Protein AF-A0AAD4L7W3-F1 (afdb_monomer)

Sequence (129 aa):
MTVNFDVRTMPSDLDQPSPARFTIAAHDGAACALDEHEDGTKRQVSLVAGRDLGLGEVFSAVWSPDDPLTLAAAGSKAKLQIWDVGANFGARKVFGPRLAEAGRKLRERITGDVIGVAEDEEDSDDDEE

Mean predicted aligned error: 11.09 Å

pLDDT: mean 71.52, std 12.21, range [42.34, 87.25]

Solvent-accessible surface area (backbone atoms only — not comparable to full-atom values): 8044 Å² total; per-residue (Å²): 124,90,28,79,36,76,40,60,64,84,56,76,52,76,93,47,86,60,65,68,76,50,70,48,75,57,77,70,48,61,52,72,44,72,44,79,48,73,61,90,92,43,80,45,76,45,84,50,47,75,44,76,75,81,20,45,48,60,70,47,66,48,69,41,87,88,40,93,46,31,35,40,37,31,19,75,66,80,39,64,42,33,34,36,50,58,50,38,68,60,33,37,66,69,47,44,63,58,37,45,75,47,72,41,78,83,75,90,59,86,72,66,50,56,56,70,62,83,77,78,82,76,77,76,82,84,85,76,135

Foldseek 3Di:
DWAWDFDFDDDLDLVDDTDGPGIDTDDWFKDWDKDWDDDPPDIDIDTQDMDGPVQTGWRDKDADSVDRQWMWIHHDVRAIKIFRNLQDPSCCVPCVVVCVSSVDHRDHDPPDGIPGDDDPPPPPPPDDD

Organism: NCBI:txid416441

Radius of gyration: 17.13 Å; Cα contacts (8 Å, |Δi|>4): 212; chains: 1; bounding box: 55×31×48 Å

Secondary structure (DSSP, 8-state):
--EEEEEEPPPSSSSSPPPEEEEEEE-SSEEEEEEEEEETTEEEEEEEEEEE-S-SSEEEEEE-SS-TTEEEEEETTS-EEEEEGGGSHHHHHHHHHHHHHTTPPPP---S-SEEEPPP----------

Structure (mmCIF, N/CA/C/O backbone):
data_AF-A0AAD4L7W3-F1
#
_entry.id   AF-A0AAD4L7W3-F1
#
loop_
_atom_site.group_PDB
_atom_site.id
_atom_site.type_symbol
_atom_site.label_atom_id
_atom_site.label_alt_id
_atom_site.label_comp_id
_atom_site.label_asym_id
_atom_site.label_entity_id
_atom_site.label_seq_id
_atom_site.pdbx_PDB_ins_code
_atom_site.Cartn_x
_atom_site.Cartn_y
_atom_site.Cartn_z
_atom_site.occupancy
_atom_site.B_iso_or_equiv
_atom_site.auth_seq_id
_atom_site.auth_comp_id
_atom_site.auth_asym_id
_atom_site.auth_atom_id
_atom_site.pdbx_PDB_model_num
ATOM 1 N N . MET A 1 1 ? 6.0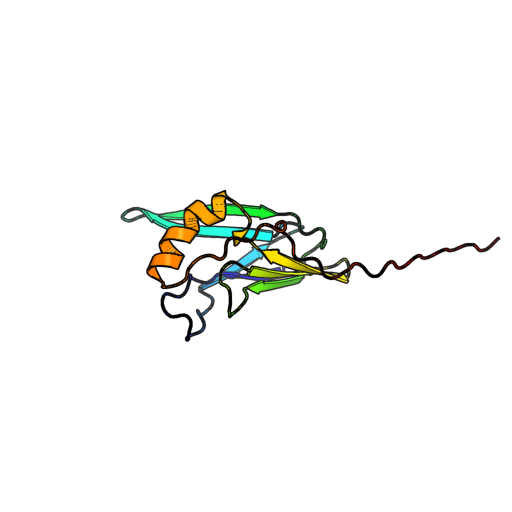21 12.491 -14.511 1.00 53.25 1 MET A N 1
ATOM 2 C CA . MET A 1 1 ? 4.663 12.328 -15.109 1.00 53.25 1 MET A CA 1
ATOM 3 C C . MET A 1 1 ? 3.660 12.172 -13.968 1.00 53.25 1 MET A C 1
ATOM 5 O O . MET A 1 1 ? 3.991 11.487 -13.015 1.00 53.25 1 MET A O 1
ATOM 9 N N . THR A 1 2 ? 2.491 12.829 -13.978 1.00 50.06 2 THR A N 1
ATOM 10 C CA . THR A 1 2 ? 1.536 12.724 -12.850 1.00 50.06 2 THR A CA 1
ATOM 11 C C . THR A 1 2 ? 0.740 11.427 -12.936 1.00 50.06 2 THR A C 1
ATOM 13 O O . THR A 1 2 ? 0.061 11.187 -13.933 1.00 50.06 2 THR A O 1
ATOM 16 N N . VAL A 1 3 ? 0.817 10.612 -11.887 1.00 56.78 3 VAL A N 1
ATOM 17 C CA . VAL A 1 3 ? 0.099 9.338 -11.758 1.00 56.78 3 VAL A CA 1
ATOM 18 C C . VAL A 1 3 ? -0.946 9.444 -10.659 1.00 56.78 3 VAL A C 1
ATOM 20 O O . VAL A 1 3 ? -0.694 10.009 -9.598 1.00 56.78 3 VAL A O 1
ATOM 23 N N . ASN A 1 4 ? -2.136 8.938 -10.958 1.00 55.09 4 ASN A N 1
ATOM 24 C CA . ASN A 1 4 ? -3.331 9.067 -10.141 1.00 55.09 4 ASN A CA 1
ATOM 25 C C . ASN A 1 4 ? -3.585 7.742 -9.417 1.00 55.09 4 ASN A C 1
ATOM 27 O O . ASN A 1 4 ? -3.820 6.732 -10.077 1.00 55.09 4 ASN A O 1
ATOM 31 N N . PHE A 1 5 ? -3.563 7.746 -8.084 1.00 64.81 5 PHE A N 1
ATOM 32 C CA . PHE A 1 5 ? -3.863 6.559 -7.277 1.00 64.81 5 PHE A CA 1
ATOM 33 C C . PHE A 1 5 ? -5.175 6.716 -6.513 1.00 64.81 5 PHE A C 1
ATOM 35 O O . PHE A 1 5 ? -5.412 7.746 -5.878 1.00 64.81 5 PHE A O 1
ATOM 42 N N . ASP A 1 6 ? -6.001 5.670 -6.543 1.00 64.50 6 ASP A N 1
ATOM 43 C CA . ASP A 1 6 ? -7.262 5.598 -5.806 1.00 64.50 6 ASP A CA 1
ATOM 44 C C . ASP A 1 6 ? -7.016 5.467 -4.299 1.00 64.50 6 ASP A C 1
ATOM 46 O O . ASP A 1 6 ? -6.397 4.504 -3.840 1.00 64.50 6 ASP A O 1
ATOM 50 N N . VAL A 1 7 ? -7.601 6.369 -3.510 1.00 66.50 7 VAL A N 1
ATOM 51 C CA . VAL A 1 7 ? -7.726 6.202 -2.058 1.00 66.50 7 VAL A CA 1
ATOM 52 C C . VAL A 1 7 ? -9.113 5.676 -1.724 1.00 66.50 7 VAL A C 1
ATOM 54 O O . VAL A 1 7 ? -10.126 6.232 -2.156 1.00 66.50 7 VAL A O 1
ATOM 57 N N . ARG A 1 8 ? -9.171 4.594 -0.947 1.00 71.25 8 ARG A N 1
ATOM 58 C CA . ARG A 1 8 ? -10.408 3.892 -0.583 1.00 71.25 8 ARG A CA 1
ATOM 59 C C . ARG A 1 8 ? -10.516 3.778 0.929 1.00 71.25 8 ARG A C 1
ATOM 61 O O . ARG A 1 8 ? -9.512 3.661 1.625 1.00 71.25 8 ARG A O 1
ATOM 68 N N . THR A 1 9 ? -11.742 3.802 1.436 1.00 66.56 9 THR A N 1
ATOM 69 C CA . THR A 1 9 ? -11.993 3.402 2.822 1.0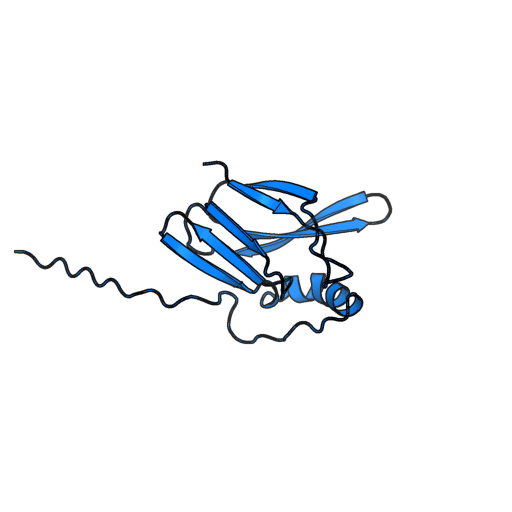0 66.56 9 THR A CA 1
ATOM 70 C C . THR A 1 9 ? -11.925 1.890 2.894 1.00 66.56 9 THR A C 1
ATOM 72 O O . THR A 1 9 ? -12.388 1.205 1.984 1.00 66.56 9 THR A O 1
ATOM 75 N N . MET A 1 10 ? -11.352 1.362 3.970 1.00 64.19 10 MET A N 1
ATOM 76 C CA . MET A 1 10 ? -11.389 -0.074 4.193 1.00 64.19 10 MET A CA 1
ATOM 77 C C . MET A 1 10 ? -12.862 -0.533 4.260 1.00 64.19 10 MET A C 1
ATOM 79 O O . MET A 1 10 ? -13.615 0.029 5.063 1.00 64.19 10 MET A O 1
ATOM 83 N N . PRO A 1 11 ? -13.302 -1.488 3.419 1.00 63.88 11 PRO A N 1
ATOM 84 C CA . PRO A 1 11 ? -14.689 -1.935 3.414 1.00 63.88 11 PRO A CA 1
ATOM 85 C C . PRO A 1 11 ? -15.034 -2.639 4.730 1.00 63.88 11 PRO A C 1
ATOM 87 O O . PRO A 1 11 ? -14.265 -3.471 5.209 1.00 63.88 11 PRO A O 1
ATOM 90 N N . SER A 1 12 ? -16.207 -2.342 5.290 1.00 60.84 12 SER A N 1
ATOM 91 C CA . SER A 1 12 ? -16.811 -3.140 6.368 1.00 60.84 12 SER A CA 1
ATOM 92 C C . SER A 1 12 ? -17.509 -4.400 5.838 1.00 60.84 12 SER A C 1
ATOM 94 O O . SER A 1 12 ? -17.703 -5.351 6.586 1.00 60.84 12 SER A O 1
ATOM 96 N N . ASP A 1 13 ? -17.882 -4.389 4.555 1.00 64.25 13 ASP A N 1
ATOM 97 C CA . ASP A 1 13 ? -18.417 -5.512 3.785 1.00 64.25 13 ASP A CA 1
ATOM 98 C C . ASP A 1 13 ? -17.505 -5.718 2.572 1.00 64.25 13 ASP A C 1
ATOM 100 O O . ASP A 1 13 ? -17.290 -4.797 1.786 1.00 64.25 13 ASP A O 1
ATOM 104 N N . LEU A 1 14 ? -16.920 -6.906 2.473 1.00 62.44 14 LEU A N 1
ATOM 105 C CA . LEU A 1 14 ? -15.884 -7.237 1.496 1.00 62.44 14 LEU A CA 1
ATOM 106 C C . LEU A 1 14 ? -16.452 -7.893 0.233 1.00 62.44 14 LEU A C 1
ATOM 108 O O . LEU A 1 14 ? -15.705 -8.073 -0.725 1.00 62.44 14 LEU A O 1
ATOM 112 N N . ASP A 1 15 ? -17.751 -8.202 0.216 1.00 67.88 15 ASP A N 1
ATOM 113 C CA . ASP A 1 15 ? -18.465 -8.677 -0.974 1.00 67.88 15 ASP A CA 1
ATOM 114 C C . ASP A 1 15 ? -18.884 -7.509 -1.887 1.00 67.88 15 ASP A C 1
ATOM 116 O O . ASP A 1 15 ? -19.352 -7.706 -3.011 1.00 67.88 15 ASP A O 1
ATOM 120 N N . GLN A 1 16 ? -18.688 -6.270 -1.421 1.00 63.22 16 GLN A N 1
ATOM 121 C CA . GLN A 1 16 ? -18.939 -5.046 -2.170 1.00 63.22 16 GLN A CA 1
ATOM 122 C C . GLN A 1 16 ? -17.633 -4.265 -2.380 1.00 63.22 16 GLN A C 1
ATOM 124 O O . GLN A 1 16 ? -16.901 -4.000 -1.423 1.00 63.22 16 GLN A O 1
ATOM 129 N N . PRO A 1 17 ? -17.316 -3.844 -3.619 1.00 58.84 17 PRO A N 1
ATOM 130 C CA . PRO A 1 17 ? -16.128 -3.039 -3.866 1.00 58.84 17 PRO A CA 1
ATOM 131 C C . PRO A 1 17 ? -16.254 -1.678 -3.167 1.00 58.84 17 PRO A C 1
ATOM 133 O O . PRO A 1 17 ? -17.263 -0.989 -3.317 1.00 58.84 17 PRO A O 1
ATOM 136 N N . SER A 1 18 ? -15.211 -1.240 -2.450 1.00 61.69 18 SER A N 1
ATOM 137 C CA . SER A 1 18 ? -15.180 0.136 -1.937 1.00 61.69 18 SER A CA 1
ATOM 138 C C . SER A 1 18 ? -14.926 1.114 -3.090 1.00 61.69 18 SER A C 1
ATOM 140 O O . SER A 1 18 ? -13.877 1.011 -3.737 1.00 61.69 18 SER A O 1
ATOM 142 N N . PRO A 1 19 ? -15.806 2.107 -3.319 1.00 62.59 19 PRO A N 1
ATOM 143 C CA . PRO A 1 19 ? -15.545 3.160 -4.291 1.00 62.59 19 PRO A CA 1
ATOM 144 C C . PRO A 1 19 ? -14.332 4.004 -3.871 1.00 62.59 19 PRO A C 1
ATOM 146 O O . PRO A 1 19 ? -14.055 4.174 -2.677 1.00 62.59 19 PRO A O 1
ATOM 149 N N . ALA A 1 20 ? -13.609 4.539 -4.857 1.00 61.06 20 ALA A N 1
ATOM 150 C CA . ALA A 1 20 ? -12.556 5.522 -4.623 1.00 61.06 20 ALA A CA 1
ATOM 151 C C . ALA A 1 20 ? -13.161 6.807 -4.036 1.00 61.06 20 ALA A C 1
ATOM 153 O O . ALA A 1 20 ? -14.171 7.310 -4.529 1.00 61.06 20 ALA A O 1
ATOM 154 N N . ARG A 1 21 ? -12.555 7.334 -2.969 1.00 65.00 21 ARG A N 1
ATOM 155 C CA . ARG A 1 21 ? -12.977 8.583 -2.317 1.00 65.00 21 ARG A CA 1
ATOM 156 C C . ARG A 1 21 ? -12.281 9.801 -2.895 1.00 65.00 21 ARG A C 1
ATOM 158 O O . ARG A 1 21 ? -12.914 10.829 -3.105 1.00 65.00 21 ARG A O 1
ATOM 165 N N . PHE A 1 22 ? -10.980 9.696 -3.119 1.00 61.75 22 PHE A N 1
ATOM 166 C CA . PHE A 1 22 ? -10.181 10.743 -3.735 1.00 61.75 22 PHE A CA 1
ATOM 167 C C . PHE A 1 22 ? -8.974 10.124 -4.428 1.00 61.75 22 PHE A C 1
ATOM 169 O O . PHE A 1 22 ? -8.639 8.962 -4.205 1.00 61.75 22 PHE A O 1
ATOM 176 N N . THR A 1 23 ? -8.349 10.913 -5.294 1.00 55.69 23 THR A N 1
ATOM 177 C CA . THR A 1 23 ? -7.172 10.505 -6.054 1.00 55.69 23 THR A CA 1
ATOM 178 C C . THR A 1 23 ? -5.966 11.246 -5.501 1.00 55.69 23 THR A C 1
ATOM 180 O O . THR A 1 23 ? -6.032 12.467 -5.349 1.00 55.69 23 THR A O 1
ATOM 183 N N . ILE A 1 24 ? -4.879 10.542 -5.198 1.00 63.19 24 ILE A N 1
ATOM 184 C CA . ILE A 1 24 ? -3.601 11.183 -4.870 1.00 63.19 24 ILE A CA 1
ATOM 185 C C . ILE A 1 24 ? -2.697 11.183 -6.099 1.00 63.19 24 ILE A C 1
ATOM 187 O O . ILE A 1 24 ? -2.582 10.179 -6.800 1.00 63.19 24 ILE A O 1
ATOM 191 N N . ALA A 1 25 ? -2.071 12.330 -6.347 1.00 54.34 25 ALA A N 1
ATOM 192 C CA . ALA A 1 25 ? -1.017 12.483 -7.335 1.00 54.34 25 ALA A CA 1
ATOM 193 C C . ALA A 1 25 ? 0.330 12.348 -6.620 1.00 54.34 25 ALA A C 1
ATOM 195 O O . ALA A 1 25 ? 0.655 13.192 -5.784 1.00 54.34 25 ALA A O 1
ATOM 196 N N . ALA A 1 26 ? 1.100 11.304 -6.925 1.00 58.34 26 ALA A N 1
ATOM 197 C CA . ALA A 1 26 ? 2.461 11.157 -6.408 1.00 58.34 26 ALA A CA 1
ATOM 198 C C . ALA A 1 26 ? 3.492 11.442 -7.507 1.00 58.34 26 ALA A C 1
ATOM 200 O O . ALA A 1 26 ? 3.231 11.232 -8.694 1.00 58.34 26 ALA A O 1
ATOM 201 N N . HIS A 1 27 ? 4.659 11.929 -7.094 1.00 50.28 27 HIS A N 1
ATOM 202 C CA . HIS A 1 27 ? 5.842 12.058 -7.934 1.00 50.28 27 HIS A CA 1
ATOM 203 C C . HIS A 1 27 ? 6.952 11.224 -7.278 1.00 50.28 27 HIS A C 1
ATOM 205 O O . HIS A 1 27 ? 7.113 11.312 -6.068 1.00 50.28 27 HIS A O 1
ATOM 211 N N . ASP A 1 28 ? 7.594 10.393 -8.104 1.00 56.94 28 ASP A N 1
ATOM 212 C CA . ASP A 1 28 ? 8.677 9.423 -7.864 1.00 56.94 28 ASP A CA 1
ATOM 213 C C . ASP A 1 28 ? 8.606 8.367 -6.723 1.00 56.94 28 ASP A C 1
ATOM 215 O O . ASP A 1 28 ? 8.278 8.599 -5.564 1.00 56.94 28 ASP A O 1
ATOM 219 N N . GLY A 1 29 ? 8.977 7.136 -7.112 1.00 58.00 29 GLY A N 1
ATOM 220 C CA . GLY A 1 29 ? 9.647 6.118 -6.293 1.00 58.00 29 GLY A CA 1
ATOM 221 C C . GLY A 1 29 ? 8.830 5.329 -5.269 1.00 58.00 29 GLY A C 1
ATOM 222 O O . GLY A 1 29 ? 8.776 4.101 -5.340 1.00 58.00 29 GLY A O 1
ATOM 223 N N . ALA A 1 30 ? 8.256 5.998 -4.271 1.00 63.09 30 ALA A N 1
ATOM 224 C CA . ALA A 1 30 ? 7.796 5.323 -3.058 1.00 63.09 30 ALA A CA 1
ATOM 225 C C . ALA A 1 30 ? 6.297 4.985 -3.088 1.00 63.09 30 ALA A C 1
ATOM 227 O O . ALA A 1 30 ? 5.451 5.854 -3.301 1.00 63.09 30 ALA A O 1
ATOM 228 N N . ALA A 1 31 ? 5.959 3.729 -2.782 1.00 67.31 31 ALA A N 1
ATOM 229 C CA . ALA A 1 31 ? 4.596 3.338 -2.438 1.00 67.31 31 ALA A CA 1
ATOM 230 C C . ALA A 1 31 ? 4.372 3.548 -0.932 1.00 67.31 31 ALA A C 1
ATOM 232 O O . ALA A 1 31 ? 5.222 3.199 -0.107 1.00 67.31 31 ALA A O 1
ATOM 233 N N . CYS A 1 32 ? 3.223 4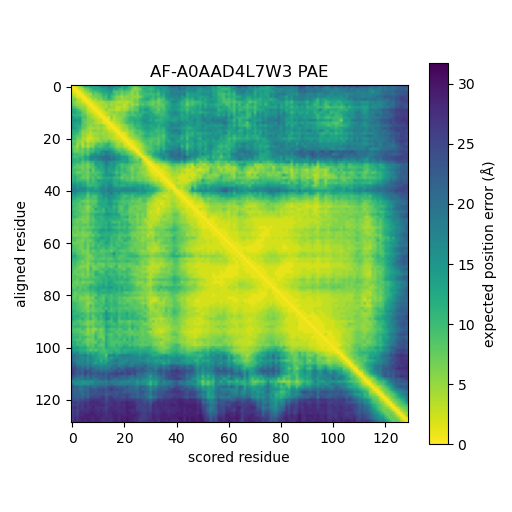.109 -0.554 1.00 69.19 32 CYS A N 1
ATOM 234 C CA . CYS A 1 32 ? 2.877 4.362 0.841 1.00 69.19 32 CYS A CA 1
ATOM 235 C C . CYS A 1 32 ? 1.476 3.851 1.194 1.00 69.19 32 CYS A C 1
ATOM 237 O O . CYS A 1 32 ? 0.545 3.905 0.394 1.00 69.19 32 CYS A O 1
ATOM 239 N N . ALA A 1 33 ? 1.338 3.364 2.425 1.00 68.19 33 ALA A N 1
ATOM 240 C CA . ALA A 1 33 ? 0.070 3.042 3.056 1.00 68.19 33 ALA A CA 1
ATOM 241 C C . ALA A 1 33 ? -0.252 4.133 4.084 1.00 68.19 33 ALA A C 1
ATOM 243 O O . ALA A 1 33 ? 0.525 4.379 5.015 1.00 68.19 33 ALA A O 1
ATOM 244 N N . LEU A 1 34 ? -1.392 4.794 3.898 1.00 75.62 34 LEU A N 1
ATOM 245 C CA . LEU A 1 34 ? -1.874 5.875 4.752 1.00 75.62 34 LEU A CA 1
ATOM 246 C C . LEU A 1 34 ? -3.074 5.399 5.570 1.00 75.62 34 LEU A C 1
ATOM 248 O O . LEU A 1 34 ? -3.903 4.635 5.081 1.00 75.62 34 LEU A O 1
ATOM 252 N N . ASP A 1 35 ? -3.177 5.895 6.796 1.00 73.19 35 ASP A N 1
ATOM 253 C CA . ASP A 1 35 ? -4.349 5.732 7.644 1.00 73.19 35 ASP A CA 1
ATOM 254 C C . ASP A 1 35 ? -5.083 7.061 7.798 1.00 73.19 35 ASP A C 1
ATOM 256 O O . ASP A 1 35 ? -4.510 8.026 8.310 1.00 73.19 35 ASP A O 1
ATOM 260 N N . GLU A 1 36 ? -6.349 7.090 7.383 1.00 78.00 36 GLU A N 1
ATOM 261 C CA . GLU A 1 36 ? -7.297 8.146 7.735 1.00 78.00 36 GLU A CA 1
ATOM 262 C C . GLU A 1 36 ? -8.109 7.683 8.949 1.00 78.00 36 GLU A C 1
ATOM 264 O O . GLU A 1 36 ? -8.769 6.641 8.905 1.00 78.00 36 GLU A O 1
ATOM 269 N N . HIS A 1 37 ? -8.082 8.463 10.028 1.00 72.31 37 HIS A N 1
ATOM 270 C CA . HIS A 1 37 ? -8.880 8.205 11.223 1.00 72.31 37 HIS A CA 1
ATOM 271 C C . HIS A 1 37 ? -9.526 9.487 11.750 1.00 72.31 37 HIS A C 1
ATOM 273 O O . HIS A 1 37 ? -9.077 10.604 11.478 1.00 72.31 37 HIS A O 1
ATOM 279 N N . GLU A 1 38 ? -10.607 9.321 12.506 1.00 79.56 38 GLU A N 1
ATOM 280 C CA . GLU A 1 38 ? -11.326 10.417 13.147 1.00 79.56 38 GLU A CA 1
ATOM 281 C C . GLU A 1 38 ? -11.018 10.412 14.648 1.00 79.56 38 GLU A C 1
ATOM 283 O O . GLU A 1 38 ? -11.247 9.417 15.334 1.00 79.56 38 GLU A O 1
ATOM 288 N N . ASP A 1 39 ? -10.470 11.520 15.147 1.00 73.69 39 ASP A N 1
ATOM 289 C CA . ASP A 1 39 ? -10.239 11.763 16.571 1.00 73.69 39 ASP A CA 1
ATOM 290 C C . ASP A 1 39 ? -11.212 12.850 17.045 1.00 73.69 39 ASP A C 1
ATOM 292 O O . ASP A 1 39 ? -10.997 14.058 16.869 1.00 73.69 39 ASP A O 1
ATOM 296 N N . GLY A 1 40 ? -12.362 12.406 17.555 1.00 80.00 40 GLY A N 1
ATOM 297 C CA . GLY A 1 40 ? -13.469 13.280 17.928 1.00 80.00 40 GLY A CA 1
ATOM 298 C C . GLY A 1 40 ? -14.070 13.997 16.716 1.00 80.00 40 GLY A C 1
ATOM 299 O O . GLY A 1 40 ? -14.810 13.402 15.949 1.00 80.00 40 GLY A O 1
ATOM 300 N N . THR A 1 41 ? -13.785 15.293 16.556 1.00 76.25 41 THR A N 1
ATOM 301 C CA . THR A 1 41 ? -14.282 16.114 15.431 1.00 76.25 41 THR A CA 1
ATOM 302 C C . THR A 1 41 ? -13.229 16.387 14.356 1.00 76.25 41 THR A C 1
ATOM 304 O O . THR A 1 41 ? -13.508 17.097 13.388 1.00 76.25 41 THR A O 1
ATOM 307 N N . LYS A 1 42 ? -12.005 15.868 14.514 1.00 79.44 42 LYS A N 1
ATOM 308 C CA . LYS A 1 42 ? -10.899 16.108 13.582 1.00 79.44 42 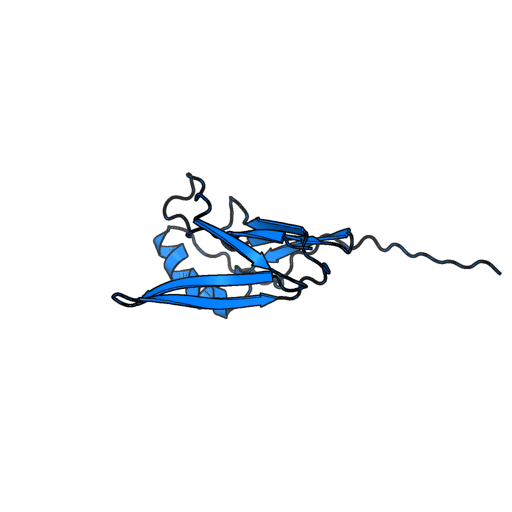LYS A CA 1
ATOM 309 C C . LYS A 1 42 ? -10.574 14.843 12.803 1.00 79.44 42 LYS A C 1
ATOM 311 O O . LYS A 1 42 ? -10.250 13.815 13.387 1.00 79.44 42 LYS A O 1
ATOM 316 N N . ARG A 1 43 ? -10.576 14.958 11.475 1.00 80.81 43 ARG A N 1
ATOM 317 C CA . ARG A 1 43 ? -10.000 13.944 10.588 1.00 80.81 43 ARG A CA 1
ATOM 318 C C . ARG A 1 43 ? -8.491 14.123 10.532 1.00 80.81 43 ARG A C 1
ATOM 320 O O . ARG A 1 43 ? -8.014 15.236 10.308 1.00 80.81 43 ARG A O 1
ATOM 327 N N . GLN A 1 44 ? -7.760 13.041 10.748 1.00 75.69 44 GLN A N 1
ATOM 328 C CA . GLN A 1 44 ? -6.305 13.005 10.702 1.00 75.69 44 GLN A CA 1
ATOM 329 C C . GLN A 1 44 ? -5.842 11.951 9.701 1.00 75.69 44 GLN A C 1
ATOM 331 O O . GLN A 1 44 ? -6.462 10.899 9.554 1.00 75.69 44 GLN A O 1
ATOM 336 N N . VAL A 1 45 ? -4.736 12.248 9.019 1.00 80.56 45 VAL A N 1
ATOM 337 C CA . VAL A 1 45 ? -4.067 11.327 8.096 1.00 80.56 45 VAL A CA 1
ATOM 338 C C . VAL A 1 45 ? -2.660 11.075 8.616 1.00 80.56 45 VAL A C 1
ATOM 340 O O . VAL A 1 45 ? -1.938 12.020 8.933 1.00 80.56 45 VAL A O 1
ATOM 343 N N . SER A 1 46 ? -2.268 9.807 8.698 1.00 80.25 46 SER A N 1
ATOM 344 C CA . SER A 1 46 ? -0.937 9.393 9.145 1.00 80.25 46 SER A CA 1
ATOM 345 C C . SER A 1 46 ? -0.319 8.375 8.188 1.00 80.25 46 SER A C 1
ATOM 347 O O . SER A 1 46 ? -1.022 7.557 7.598 1.00 80.25 46 SER A O 1
ATOM 349 N N . LEU A 1 47 ? 1.004 8.430 8.019 1.00 80.56 47 LEU A N 1
ATOM 350 C CA . LEU A 1 47 ? 1.757 7.428 7.267 1.00 80.56 47 LEU A CA 1
ATOM 351 C C . LEU A 1 47 ? 1.964 6.189 8.138 1.00 80.56 47 LEU A C 1
ATOM 353 O O . LEU A 1 47 ? 2.546 6.286 9.217 1.00 80.56 47 LEU A O 1
ATOM 357 N N . VAL A 1 48 ? 1.517 5.031 7.655 1.00 82.88 48 VAL A N 1
ATOM 358 C CA . VAL A 1 48 ? 1.610 3.761 8.390 1.00 82.88 48 VAL A CA 1
ATOM 359 C C . VAL A 1 48 ? 2.781 2.920 7.912 1.00 82.88 48 VAL A C 1
ATOM 361 O O . VAL A 1 48 ? 3.501 2.337 8.720 1.00 82.88 48 VAL A O 1
ATOM 364 N N . ALA A 1 49 ? 2.982 2.864 6.599 1.00 82.81 49 ALA A N 1
ATOM 365 C CA . ALA A 1 49 ? 4.114 2.182 5.997 1.00 82.81 49 ALA A CA 1
ATOM 366 C C . ALA A 1 49 ? 4.514 2.894 4.706 1.00 82.81 49 ALA A C 1
ATOM 368 O O . ALA A 1 49 ? 3.664 3.387 3.969 1.00 82.81 49 ALA A O 1
ATOM 369 N N . GLY A 1 50 ? 5.810 2.942 4.429 1.00 83.25 50 GLY A N 1
ATOM 370 C CA . GLY A 1 50 ? 6.352 3.452 3.177 1.00 83.25 50 GLY A CA 1
ATOM 371 C C . GLY A 1 50 ? 7.467 2.535 2.714 1.00 83.25 50 GLY A C 1
ATOM 372 O O . GLY A 1 50 ? 8.247 2.055 3.540 1.00 83.25 50 GLY A O 1
ATOM 373 N N . ARG A 1 51 ? 7.518 2.269 1.411 1.00 80.06 51 ARG A N 1
ATOM 374 C CA . ARG A 1 51 ? 8.522 1.390 0.828 1.00 80.06 51 ARG A CA 1
ATOM 375 C C . ARG A 1 51 ? 8.912 1.840 -0.574 1.00 80.06 51 ARG A C 1
ATOM 377 O O . ARG A 1 51 ? 8.057 2.186 -1.386 1.00 80.06 51 ARG A O 1
ATOM 384 N N . ASP A 1 52 ? 10.210 1.772 -0.853 1.00 84.88 52 ASP A N 1
ATOM 385 C CA . ASP A 1 52 ? 10.721 1.787 -2.220 1.00 84.88 52 ASP A CA 1
ATOM 386 C C . ASP A 1 52 ? 10.598 0.376 -2.813 1.00 84.88 52 ASP A C 1
ATOM 388 O O . ASP A 1 52 ? 11.157 -0.593 -2.287 1.00 84.88 52 ASP A O 1
ATOM 392 N N . LEU A 1 53 ? 9.813 0.264 -3.882 1.00 81.94 53 LEU A N 1
ATOM 393 C CA . LEU A 1 53 ? 9.603 -0.979 -4.627 1.00 81.94 53 LEU A CA 1
ATOM 394 C C . LEU A 1 53 ? 10.631 -1.147 -5.761 1.00 81.94 53 LEU A C 1
ATOM 396 O O . LEU A 1 53 ? 10.589 -2.104 -6.524 1.00 81.94 53 LEU A O 1
ATOM 400 N N . GLY A 1 54 ? 11.557 -0.203 -5.933 1.00 83.88 54 GLY A N 1
ATOM 401 C CA . GLY A 1 54 ? 12.569 -0.272 -6.980 1.00 83.88 54 GLY A CA 1
ATOM 402 C C . GLY A 1 54 ? 11.981 -0.241 -8.394 1.00 83.88 54 GLY A C 1
ATOM 403 O O . GLY A 1 54 ? 12.655 -0.667 -9.327 1.00 83.88 54 GLY A O 1
ATOM 404 N N . LEU A 1 55 ? 10.756 0.273 -8.561 1.00 82.38 55 LEU A N 1
ATOM 405 C CA . LEU A 1 55 ? 10.003 0.309 -9.825 1.00 82.38 55 LEU A CA 1
ATOM 406 C C . LEU A 1 55 ? 10.310 1.549 -10.690 1.00 82.38 55 LEU A C 1
ATOM 408 O O . LEU A 1 55 ? 9.868 1.639 -11.838 1.00 82.38 55 LEU A O 1
ATOM 412 N N . GLY A 1 56 ? 11.079 2.504 -10.154 1.00 82.25 56 GLY A N 1
A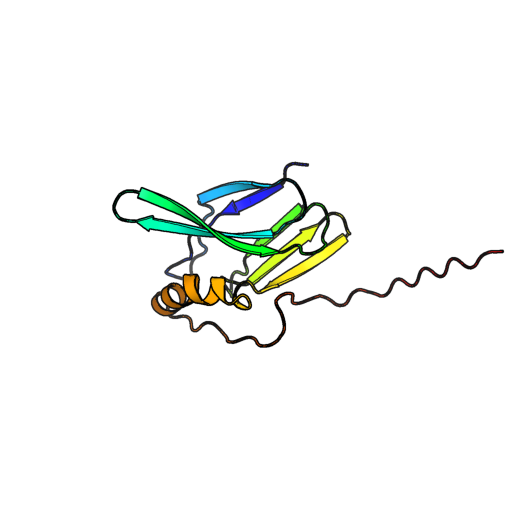TOM 413 C CA . GLY A 1 56 ? 11.267 3.827 -10.757 1.00 82.25 56 GLY A CA 1
ATOM 414 C C . GLY A 1 56 ? 10.018 4.695 -10.581 1.00 82.25 56 GLY A C 1
ATOM 415 O O . GLY A 1 56 ? 9.404 4.679 -9.516 1.00 82.25 56 GLY A O 1
ATOM 416 N N . GLU A 1 57 ? 9.618 5.448 -11.610 1.00 78.75 57 GLU A N 1
ATOM 417 C CA . GLU A 1 57 ? 8.298 6.094 -11.620 1.00 78.75 57 GLU A CA 1
ATOM 418 C C . GLU A 1 57 ? 7.202 5.016 -11.642 1.00 78.75 57 GLU A C 1
ATOM 420 O O . GLU A 1 57 ? 7.139 4.212 -12.573 1.00 78.75 57 GLU A O 1
ATOM 425 N N . VAL A 1 58 ? 6.346 4.980 -10.618 1.00 79.75 58 VAL A N 1
ATOM 426 C CA . VAL A 1 58 ? 5.196 4.064 -10.562 1.00 79.75 58 VAL A CA 1
ATOM 427 C C . VAL A 1 58 ? 4.109 4.595 -11.488 1.00 79.75 58 VAL A C 1
ATOM 429 O O . VAL A 1 58 ? 3.652 5.710 -11.287 1.00 79.75 58 VAL A O 1
ATOM 432 N N . PHE A 1 59 ? 3.665 3.812 -12.472 1.00 75.62 59 PHE A N 1
ATOM 433 C CA . PHE A 1 59 ? 2.602 4.209 -13.408 1.00 75.62 59 PHE A CA 1
ATOM 434 C C . PHE A 1 59 ? 1.223 3.683 -13.017 1.00 75.62 59 PHE A C 1
ATOM 436 O O . PHE A 1 59 ? 0.210 4.287 -13.365 1.00 75.62 59 PHE A O 1
ATOM 443 N N . SER A 1 60 ? 1.175 2.562 -12.299 1.00 77.75 60 SER A N 1
ATOM 444 C CA . SER A 1 60 ? -0.069 1.947 -11.851 1.00 77.75 60 SER A CA 1
ATOM 445 C C . SER A 1 60 ? 0.140 1.259 -10.511 1.00 77.75 60 SER A C 1
ATOM 447 O O . SER A 1 60 ? 1.173 0.622 -10.297 1.00 77.75 60 SER A O 1
ATOM 449 N N . ALA A 1 61 ? -0.841 1.374 -9.619 1.00 81.69 61 ALA A N 1
ATOM 450 C CA . ALA A 1 61 ? -0.924 0.559 -8.419 1.00 81.69 61 ALA A CA 1
ATOM 451 C C . ALA A 1 61 ? -2.386 0.224 -8.103 1.00 81.69 61 ALA A C 1
ATOM 453 O O . ALA A 1 61 ? -3.275 1.056 -8.289 1.00 81.69 61 ALA A O 1
ATOM 454 N N . VAL A 1 62 ? -2.634 -0.996 -7.636 1.00 81.50 62 VAL A N 1
ATOM 455 C CA . VAL A 1 62 ? -3.970 -1.525 -7.359 1.00 81.50 62 VAL A CA 1
ATOM 456 C C . VAL A 1 62 ? -3.950 -2.376 -6.094 1.00 81.50 62 VAL A C 1
ATOM 458 O O . VAL A 1 62 ? -3.098 -3.247 -5.922 1.00 81.50 62 VAL A O 1
ATOM 461 N N . TRP A 1 63 ? -4.894 -2.115 -5.192 1.00 82.06 63 TRP A N 1
ATOM 462 C CA . TRP A 1 63 ? -5.110 -2.954 -4.016 1.00 82.06 63 TRP A CA 1
ATOM 463 C C . TRP A 1 63 ? -5.792 -4.258 -4.413 1.00 82.06 63 TRP A C 1
ATOM 465 O O . TRP A 1 63 ? -6.681 -4.267 -5.268 1.00 82.06 63 TRP A O 1
ATOM 475 N N . SER A 1 64 ? -5.393 -5.352 -3.774 1.00 79.50 64 SER A N 1
ATOM 476 C CA . SER A 1 64 ? -6.028 -6.648 -3.971 1.00 79.50 64 SER A CA 1
ATOM 477 C C . SER A 1 64 ? -7.511 -6.581 -3.571 1.00 79.50 64 SER A C 1
ATOM 479 O O . SER A 1 64 ? -7.838 -6.029 -2.516 1.00 79.50 64 SER A O 1
ATOM 481 N N . PRO A 1 65 ? -8.423 -7.145 -4.386 1.00 75.94 65 PRO A N 1
ATOM 482 C CA . PRO A 1 65 ? -9.835 -7.246 -4.024 1.00 75.94 65 PRO A CA 1
ATOM 483 C C . PRO A 1 65 ? -10.061 -8.256 -2.888 1.00 75.94 65 PRO A C 1
ATOM 485 O O . PRO A 1 65 ? -11.014 -8.127 -2.124 1.00 75.94 65 PRO A O 1
ATOM 488 N N . ASP A 1 66 ? -9.163 -9.235 -2.751 1.00 77.50 66 ASP A N 1
ATOM 489 C CA . ASP A 1 66 ? -9.305 -10.353 -1.818 1.00 77.50 66 ASP A CA 1
ATOM 490 C C . ASP A 1 66 ? -8.530 -10.151 -0.514 1.00 77.50 66 ASP A C 1
ATOM 492 O O . ASP A 1 66 ? -8.861 -10.778 0.494 1.00 77.50 66 ASP A O 1
ATOM 496 N N . ASP A 1 67 ? -7.499 -9.303 -0.517 1.00 78.75 67 ASP A N 1
ATOM 497 C CA . ASP A 1 67 ? -6.651 -9.025 0.642 1.00 78.75 67 ASP A CA 1
ATOM 498 C C . ASP A 1 67 ? -6.381 -7.516 0.786 1.00 78.75 67 ASP A C 1
ATOM 500 O O . ASP A 1 67 ? -5.561 -6.961 0.051 1.00 78.75 67 ASP A O 1
ATOM 504 N N . PRO A 1 68 ? -7.024 -6.836 1.750 1.00 79.69 68 PRO A N 1
ATOM 505 C CA . PRO A 1 68 ? -6.985 -5.380 1.861 1.00 79.69 68 PRO A CA 1
ATOM 506 C C . PRO A 1 68 ? -5.602 -4.803 2.198 1.00 79.69 68 PRO A C 1
ATOM 508 O O . PRO A 1 68 ? -5.439 -3.589 2.116 1.00 79.69 68 PRO A O 1
ATOM 511 N N . LEU A 1 69 ? -4.619 -5.628 2.582 1.00 84.50 69 LEU A N 1
ATOM 512 C CA . LEU A 1 69 ? -3.245 -5.183 2.847 1.00 84.50 69 LEU A CA 1
ATOM 513 C C . LEU A 1 69 ? -2.238 -5.613 1.771 1.00 84.50 69 LEU A C 1
ATOM 515 O O . LEU A 1 69 ? -1.036 -5.448 1.968 1.00 84.50 69 LEU A O 1
ATOM 519 N N . THR A 1 70 ? -2.704 -6.112 0.627 1.00 84.44 70 THR A N 1
ATOM 520 C CA . THR A 1 70 ? -1.842 -6.456 -0.507 1.00 84.44 70 THR A CA 1
ATOM 521 C C . THR A 1 70 ? -2.006 -5.432 -1.634 1.00 84.44 70 THR A C 1
ATOM 523 O O . THR A 1 70 ? -3.114 -5.211 -2.120 1.00 84.44 70 THR A O 1
ATOM 526 N N . LEU A 1 71 ? -0.901 -4.833 -2.084 1.00 85.75 71 LEU A N 1
ATOM 527 C CA . LEU A 1 71 ? -0.840 -3.849 -3.169 1.00 85.75 71 LEU A CA 1
ATOM 528 C C . LEU A 1 71 ? 0.005 -4.393 -4.325 1.00 85.75 71 LEU A C 1
ATOM 530 O O . LEU A 1 71 ? 1.144 -4.788 -4.113 1.00 85.75 71 LEU A O 1
ATOM 534 N N . ALA A 1 72 ? -0.500 -4.365 -5.555 1.00 85.88 72 ALA A N 1
ATOM 535 C CA . ALA A 1 72 ? 0.315 -4.567 -6.752 1.00 85.88 72 ALA A CA 1
ATOM 536 C C . ALA A 1 72 ? 0.691 -3.208 -7.353 1.00 85.88 72 ALA A C 1
ATOM 538 O O . ALA A 1 72 ? -0.167 -2.336 -7.456 1.00 85.88 72 ALA A O 1
ATOM 539 N N . ALA A 1 73 ? 1.944 -3.025 -7.766 1.00 86.31 73 ALA A N 1
ATOM 540 C CA . ALA A 1 73 ? 2.423 -1.805 -8.407 1.00 86.31 73 ALA A CA 1
ATOM 541 C C . ALA A 1 73 ? 3.366 -2.118 -9.575 1.00 86.31 73 ALA A C 1
ATOM 543 O O . ALA A 1 73 ? 4.151 -3.063 -9.509 1.00 86.31 73 ALA A O 1
ATOM 544 N N . ALA A 1 74 ? 3.307 -1.310 -10.632 1.00 84.88 74 ALA A N 1
ATOM 545 C CA . ALA A 1 74 ? 4.176 -1.406 -11.803 1.00 84.88 74 ALA A CA 1
ATOM 546 C C . ALA A 1 74 ? 4.712 -0.026 -12.203 1.00 84.88 74 ALA A C 1
ATOM 548 O O . ALA A 1 74 ? 4.025 0.990 -12.037 1.00 84.88 74 ALA A O 1
ATOM 549 N N . GLY A 1 75 ? 5.936 0.019 -12.733 1.00 83.44 75 GLY A N 1
ATOM 550 C CA . GLY A 1 75 ? 6.611 1.281 -13.038 1.00 83.44 75 GLY A CA 1
ATOM 551 C C . GLY A 1 75 ? 7.576 1.253 -14.221 1.00 83.44 75 GLY A C 1
ATOM 552 O O . GLY A 1 75 ? 7.741 0.243 -14.901 1.00 83.44 75 GLY A O 1
ATOM 553 N N . SER A 1 76 ? 8.212 2.403 -14.448 1.00 83.75 76 SER A N 1
ATOM 554 C CA . SER A 1 76 ? 9.106 2.725 -15.575 1.00 83.75 76 SER A CA 1
ATOM 555 C C . SER A 1 76 ? 10.260 1.751 -15.817 1.00 83.75 76 SER A C 1
ATOM 557 O O . SER A 1 76 ? 10.751 1.668 -16.937 1.00 83.75 76 SER A O 1
ATOM 559 N N . LYS A 1 77 ? 10.678 0.980 -14.808 1.00 84.44 77 LYS A N 1
ATOM 560 C CA . LYS A 1 77 ? 11.719 -0.050 -14.951 1.00 84.44 77 LYS A CA 1
ATOM 561 C C . LYS A 1 77 ? 11.211 -1.364 -15.557 1.00 84.44 77 LYS A C 1
ATOM 563 O O . LYS A 1 77 ? 11.887 -2.375 -15.431 1.00 84.44 77 LYS A O 1
ATOM 568 N N . ALA A 1 78 ? 10.009 -1.366 -16.140 1.00 83.06 78 ALA A N 1
ATOM 569 C CA . ALA A 1 78 ? 9.336 -2.553 -16.676 1.00 83.06 78 ALA A CA 1
ATOM 570 C C . ALA A 1 78 ? 9.173 -3.694 -15.651 1.00 83.06 78 ALA A C 1
ATOM 572 O O . ALA A 1 78 ? 9.015 -4.856 -16.012 1.00 83.06 78 ALA A O 1
ATOM 573 N N . LYS A 1 79 ? 9.171 -3.353 -14.357 1.00 82.56 79 LYS A N 1
ATOM 574 C CA . LYS A 1 79 ? 8.972 -4.293 -13.251 1.00 82.56 79 LYS A CA 1
ATOM 575 C C . LYS A 1 79 ? 7.571 -4.132 -12.667 1.00 82.56 79 LYS A C 1
ATOM 577 O O . LYS A 1 79 ? 7.030 -3.023 -12.610 1.00 82.56 79 LYS A O 1
ATOM 582 N N . LEU A 1 80 ? 7.014 -5.246 -12.203 1.00 87.12 80 LEU A N 1
ATOM 583 C CA . LEU A 1 80 ? 5.808 -5.306 -11.383 1.00 87.12 80 LEU A CA 1
ATOM 584 C C . LEU A 1 80 ? 6.166 -5.962 -10.053 1.00 87.12 80 LEU A C 1
ATOM 586 O O . LEU A 1 80 ? 6.809 -7.009 -10.024 1.00 87.12 80 LEU A O 1
ATOM 590 N N . GLN A 1 81 ? 5.731 -5.359 -8.952 1.00 84.75 81 GLN A N 1
ATOM 591 C CA . GLN A 1 81 ? 5.910 -5.908 -7.616 1.00 84.75 81 GLN A CA 1
ATOM 592 C C . GLN A 1 81 ? 4.594 -5.974 -6.862 1.00 84.75 81 GLN A C 1
ATOM 594 O O . GLN A 1 81 ? 3.730 -5.107 -6.993 1.00 84.75 81 GLN A O 1
ATOM 599 N N . ILE A 1 82 ? 4.472 -7.008 -6.034 1.00 87.19 82 ILE A N 1
ATOM 600 C CA . ILE A 1 82 ? 3.385 -7.144 -5.077 1.00 87.19 82 ILE A CA 1
ATOM 601 C C . ILE A 1 82 ? 3.957 -6.866 -3.689 1.00 87.19 82 ILE A C 1
ATOM 603 O O . ILE A 1 82 ? 4.859 -7.555 -3.216 1.00 87.19 82 ILE A O 1
ATOM 607 N N . TRP A 1 83 ? 3.425 -5.848 -3.032 1.00 87.25 83 TRP A N 1
ATOM 608 C CA . TRP A 1 83 ? 3.741 -5.474 -1.667 1.00 87.25 83 TRP A CA 1
ATOM 609 C C . TRP A 1 83 ? 2.674 -6.019 -0.717 1.00 87.25 83 TRP A C 1
ATOM 611 O O . TRP A 1 83 ? 1.500 -5.667 -0.817 1.00 87.25 83 TRP A O 1
ATOM 621 N N . ASP A 1 84 ? 3.094 -6.853 0.233 1.00 87.25 84 ASP A N 1
ATOM 622 C CA . ASP A 1 84 ? 2.297 -7.195 1.412 1.00 87.25 84 ASP A CA 1
ATOM 623 C C . ASP A 1 84 ? 2.558 -6.155 2.515 1.00 87.25 84 ASP A C 1
ATOM 625 O O . ASP A 1 84 ? 3.544 -6.227 3.250 1.00 87.25 84 ASP A O 1
ATOM 629 N N . VAL A 1 85 ? 1.675 -5.163 2.629 1.00 87.00 85 VAL A N 1
ATOM 630 C CA . VAL A 1 85 ? 1.725 -4.136 3.683 1.00 87.00 85 VAL A CA 1
ATOM 631 C C . VAL A 1 85 ? 1.502 -4.766 5.054 1.00 87.00 85 VAL A C 1
ATOM 633 O O . VAL A 1 85 ? 2.047 -4.304 6.056 1.00 87.00 85 VAL A O 1
ATOM 636 N N . GLY A 1 86 ? 0.739 -5.858 5.100 1.00 82.69 86 GLY A N 1
ATOM 637 C CA . GLY A 1 86 ? 0.489 -6.640 6.297 1.00 82.69 86 GLY A CA 1
ATOM 638 C C . GLY A 1 86 ? 1.745 -7.295 6.857 1.00 82.69 86 GLY A C 1
ATOM 639 O O . GLY A 1 86 ? 1.731 -7.666 8.024 1.00 82.69 86 GLY A O 1
ATOM 640 N N . ALA A 1 87 ? 2.848 -7.406 6.114 1.00 82.94 87 ALA A N 1
ATOM 641 C CA . ALA A 1 87 ? 4.136 -7.848 6.652 1.00 82.94 87 ALA A CA 1
ATOM 642 C C . ALA A 1 87 ? 4.804 -6.803 7.573 1.00 82.94 87 ALA A C 1
ATOM 644 O O . ALA A 1 87 ? 5.546 -7.175 8.487 1.00 82.94 87 ALA A O 1
ATOM 645 N N . ASN A 1 88 ? 4.454 -5.519 7.436 1.00 83.88 88 ASN A N 1
ATOM 646 C CA . ASN A 1 88 ? 4.993 -4.444 8.260 1.00 83.88 88 ASN A CA 1
ATOM 647 C C . ASN A 1 88 ? 4.355 -4.416 9.661 1.00 83.88 88 ASN A C 1
ATOM 649 O O . ASN A 1 88 ? 3.144 -4.252 9.813 1.00 83.88 88 ASN A O 1
ATOM 653 N N . PHE A 1 89 ? 5.175 -4.495 10.714 1.00 82.50 89 PHE A N 1
ATOM 654 C CA . PHE A 1 89 ? 4.701 -4.511 12.105 1.00 82.50 89 PHE A CA 1
ATOM 655 C C . PHE A 1 89 ? 3.833 -3.295 12.485 1.00 82.50 89 PHE A C 1
ATOM 657 O O . PHE A 1 89 ? 2.824 -3.448 13.177 1.00 82.50 89 PHE A O 1
ATOM 664 N N . GLY A 1 90 ? 4.194 -2.094 12.022 1.00 83.00 90 GLY A N 1
ATOM 665 C CA . GLY A 1 90 ? 3.419 -0.872 12.252 1.00 83.00 90 GLY A CA 1
ATOM 666 C C . GLY A 1 90 ? 2.032 -0.954 11.618 1.00 83.00 90 GLY A C 1
ATOM 667 O O . GLY A 1 90 ? 1.033 -0.673 12.282 1.00 83.00 90 GLY A O 1
ATOM 668 N N . ALA A 1 91 ? 1.959 -1.455 10.384 1.00 83.81 91 ALA A N 1
ATOM 669 C CA . ALA A 1 91 ? 0.696 -1.696 9.694 1.00 83.81 91 ALA A CA 1
ATOM 670 C C . ALA A 1 91 ? -0.174 -2.744 10.398 1.00 83.81 91 ALA A C 1
ATOM 672 O O . ALA A 1 91 ? -1.371 -2.514 10.573 1.00 83.81 91 ALA A O 1
ATOM 673 N N . ARG A 1 92 ? 0.412 -3.843 10.899 1.00 84.06 92 ARG A N 1
ATOM 674 C CA . ARG A 1 92 ? -0.326 -4.845 11.695 1.00 84.06 92 ARG A CA 1
ATOM 675 C C . ARG A 1 92 ? -0.970 -4.227 12.930 1.00 84.06 92 ARG A C 1
ATOM 677 O O . ARG A 1 92 ? -2.110 -4.547 13.253 1.00 84.06 92 ARG A O 1
ATOM 684 N N . LYS A 1 93 ? -0.248 -3.342 13.621 1.00 85.62 93 LYS A N 1
ATOM 685 C CA . LYS A 1 93 ? -0.737 -2.688 14.839 1.00 85.62 93 LYS A CA 1
ATOM 686 C C . LYS A 1 93 ? -1.903 -1.737 14.557 1.00 85.62 93 LYS A C 1
ATOM 688 O O . LYS A 1 93 ? -2.845 -1.705 15.343 1.00 85.62 93 LYS A O 1
ATOM 693 N N . VAL A 1 94 ? -1.836 -0.976 13.464 1.00 87.12 94 VAL A N 1
ATOM 694 C CA . VAL A 1 94 ? -2.870 0.008 13.100 1.00 87.12 94 VAL A CA 1
ATOM 695 C C . VAL A 1 94 ? -4.099 -0.672 12.492 1.00 87.12 94 VAL A C 1
ATOM 697 O O . VA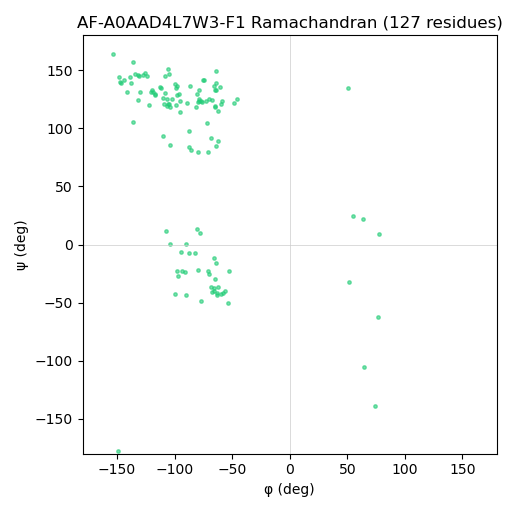L A 1 94 ? -5.223 -0.410 12.917 1.00 87.12 94 VAL A O 1
ATOM 700 N N . PHE A 1 95 ? -3.902 -1.572 11.527 1.00 84.81 95 PHE A N 1
ATOM 701 C CA . PHE A 1 95 ? -4.997 -2.156 10.749 1.00 84.81 95 PHE A CA 1
ATOM 702 C C . PHE A 1 95 ? -5.525 -3.481 11.308 1.00 84.81 95 PHE A C 1
ATOM 704 O O . PHE A 1 95 ? -6.677 -3.825 11.057 1.00 84.81 95 PHE A O 1
ATOM 711 N N . GLY A 1 96 ? -4.736 -4.214 12.099 1.00 84.38 96 GLY A N 1
ATOM 712 C CA . GLY A 1 96 ? -5.120 -5.516 12.656 1.00 84.38 96 GLY A CA 1
ATOM 713 C C . GLY A 1 96 ? -6.447 -5.509 13.429 1.00 84.38 96 GLY A C 1
ATOM 714 O O . GLY A 1 96 ? -7.309 -6.332 13.116 1.00 84.38 96 GLY A O 1
ATOM 715 N N . PRO A 1 97 ? -6.664 -4.583 14.386 1.00 86.25 97 PRO A N 1
ATOM 716 C CA . PRO A 1 97 ? -7.936 -4.480 15.102 1.00 86.25 97 PRO A CA 1
ATOM 717 C C . PRO A 1 97 ? -9.125 -4.218 14.169 1.00 86.25 97 PRO A C 1
ATOM 719 O O . PRO A 1 97 ? -10.152 -4.879 14.285 1.00 86.25 97 PRO A O 1
ATOM 722 N N . ARG A 1 98 ? -8.961 -3.322 13.188 1.00 82.75 98 ARG A N 1
ATOM 723 C CA . ARG A 1 98 ? -10.032 -2.959 12.247 1.00 82.75 98 ARG A CA 1
ATOM 724 C C . ARG A 1 98 ? -10.384 -4.112 11.305 1.00 82.75 98 ARG A C 1
ATOM 726 O O . ARG A 1 98 ? -11.546 -4.317 10.974 1.00 82.75 98 ARG A O 1
ATOM 733 N N . LEU A 1 99 ? -9.386 -4.890 10.884 1.00 81.12 99 LEU A N 1
ATOM 734 C CA . LEU A 1 99 ? -9.606 -6.097 10.086 1.00 81.12 99 LEU A CA 1
ATOM 735 C C . LEU A 1 99 ? -10.347 -7.173 10.883 1.00 81.12 99 LEU A C 1
ATOM 737 O O . LEU A 1 99 ? -11.214 -7.844 10.326 1.00 81.12 99 LEU A O 1
ATOM 741 N N . ALA A 1 100 ? -10.045 -7.306 12.177 1.00 82.06 100 ALA A N 1
ATOM 742 C CA . ALA A 1 100 ? -10.750 -8.226 13.062 1.00 82.06 100 ALA A CA 1
ATOM 743 C C . ALA A 1 100 ? -12.222 -7.823 13.259 1.00 82.06 100 ALA A C 1
ATOM 745 O O . ALA A 1 100 ? -13.092 -8.693 13.229 1.00 82.06 100 ALA A O 1
ATOM 746 N N . GLU A 1 101 ? -12.511 -6.526 13.397 1.00 80.81 101 GLU A N 1
ATOM 747 C CA . GLU A 1 101 ? -13.883 -5.991 13.434 1.00 80.81 101 GLU A CA 1
ATOM 748 C C . GLU A 1 101 ? -14.644 -6.257 12.127 1.00 80.81 101 GLU A C 1
ATOM 750 O O . GLU A 1 101 ? -15.821 -6.605 12.162 1.00 80.81 101 GLU A O 1
ATOM 755 N N . ALA A 1 102 ? -13.957 -6.187 10.983 1.00 75.12 102 ALA A N 1
ATOM 756 C CA . ALA A 1 102 ? -14.489 -6.564 9.671 1.00 75.12 102 ALA A CA 1
ATOM 757 C C . ALA A 1 102 ? -14.525 -8.092 9.429 1.00 75.12 102 ALA A C 1
ATOM 759 O O . ALA A 1 102 ? -14.743 -8.546 8.306 1.00 75.12 102 ALA A O 1
ATOM 760 N N . GLY A 1 103 ? -14.280 -8.912 10.458 1.00 74.50 103 GLY A N 1
ATOM 761 C CA . GLY A 1 103 ? -14.385 -10.370 10.389 1.00 74.50 103 GLY A CA 1
ATOM 762 C C . GLY A 1 103 ? -13.218 -11.089 9.700 1.00 74.50 103 GLY A C 1
ATOM 763 O O . GLY A 1 103 ? -13.295 -12.302 9.492 1.00 74.50 103 GLY A O 1
ATOM 764 N N . ARG A 1 104 ? -12.114 -10.404 9.372 1.00 70.00 104 ARG A N 1
ATOM 765 C CA . ARG A 1 104 ? -10.908 -11.036 8.815 1.00 70.00 104 ARG A CA 1
ATOM 766 C C . ARG A 1 104 ? -9.835 -11.252 9.876 1.00 70.00 104 ARG A C 1
ATOM 768 O O . ARG A 1 104 ? -9.508 -10.374 10.666 1.00 70.00 104 ARG A O 1
ATOM 775 N N . LYS A 1 105 ? -9.196 -12.424 9.831 1.00 67.94 105 LYS A N 1
ATOM 776 C CA . LYS A 1 105 ? -7.924 -12.650 10.526 1.00 67.94 105 LYS 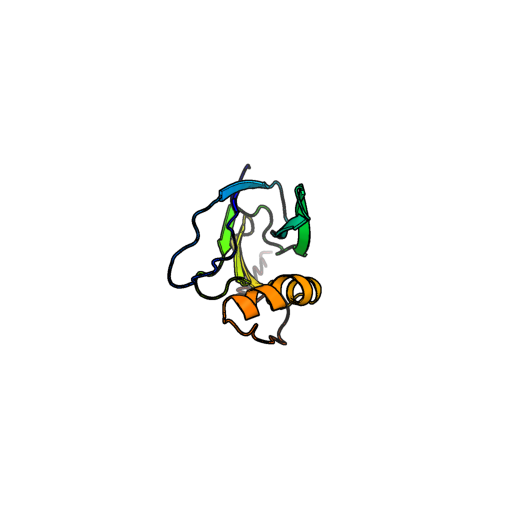A CA 1
ATOM 777 C C . LYS A 1 105 ? -6.788 -12.267 9.595 1.00 67.94 105 LYS A C 1
ATOM 779 O O . LYS A 1 105 ? -6.663 -12.843 8.514 1.00 67.94 105 LYS A O 1
ATOM 784 N N . LEU A 1 106 ? -5.962 -11.321 10.030 1.00 66.50 106 LEU A N 1
ATOM 785 C CA . LEU A 1 106 ? -4.726 -11.001 9.335 1.00 66.50 106 LEU A CA 1
ATOM 786 C C . LEU A 1 106 ? -3.855 -12.262 9.290 1.00 66.50 106 LEU A C 1
ATOM 788 O O . LEU A 1 106 ? -3.544 -12.838 10.334 1.00 66.50 106 LEU A O 1
ATOM 792 N N . ARG A 1 107 ? -3.504 -12.728 8.087 1.00 64.31 107 ARG A N 1
ATOM 793 C CA . ARG A 1 107 ? -2.594 -13.866 7.947 1.00 64.31 107 ARG A CA 1
ATOM 794 C C . ARG A 1 107 ? -1.216 -13.429 8.426 1.00 64.31 107 ARG A C 1
ATOM 796 O O . ARG A 1 107 ? -0.664 -12.452 7.930 1.00 64.31 107 ARG A O 1
ATOM 803 N N . GLU A 1 108 ? -0.655 -14.155 9.384 1.00 59.59 108 GLU A N 1
ATOM 804 C CA . GLU A 1 108 ? 0.736 -13.952 9.760 1.00 59.59 108 GLU A CA 1
ATOM 805 C C . GLU A 1 108 ? 1.615 -14.503 8.637 1.00 59.59 108 GLU A C 1
ATOM 807 O O . GLU A 1 108 ? 1.719 -15.714 8.440 1.00 59.59 108 GLU A O 1
ATOM 812 N N . ARG A 1 109 ? 2.196 -13.603 7.843 1.00 60.00 109 ARG A N 1
ATOM 813 C CA . ARG A 1 109 ? 3.126 -13.968 6.777 1.00 60.00 109 ARG A CA 1
ATOM 814 C C . ARG A 1 109 ? 4.553 -13.688 7.243 1.00 60.00 109 ARG A C 1
ATOM 816 O O . ARG A 1 109 ? 4.848 -12.591 7.719 1.00 60.00 109 ARG A O 1
ATOM 823 N N . ILE A 1 110 ? 5.391 -14.725 7.175 1.00 49.91 110 ILE A N 1
ATOM 824 C CA . ILE A 1 110 ? 6.793 -14.735 7.635 1.00 49.91 110 ILE A CA 1
ATOM 825 C C . ILE A 1 110 ? 7.747 -14.335 6.496 1.00 49.91 110 ILE A C 1
ATOM 827 O O . ILE A 1 110 ? 8.844 -13.843 6.737 1.00 49.91 110 ILE A O 1
ATOM 831 N N . THR A 1 111 ? 7.334 -14.518 5.241 1.00 47.53 111 THR A N 1
ATOM 832 C CA . THR A 1 111 ? 8.132 -14.157 4.065 1.00 47.53 111 THR A CA 1
ATOM 833 C C . THR A 1 111 ? 8.034 -12.660 3.815 1.00 47.53 111 THR A C 1
ATOM 835 O O . THR A 1 111 ? 6.922 -12.140 3.721 1.00 47.53 111 THR A O 1
ATOM 838 N N . GLY A 1 112 ? 9.186 -11.991 3.736 1.00 56.34 112 GLY A N 1
ATOM 839 C CA . GLY A 1 112 ? 9.287 -10.539 3.663 1.00 56.34 112 GLY A CA 1
ATOM 840 C C . GLY A 1 112 ? 8.361 -9.932 2.615 1.00 56.34 112 GLY A C 1
ATOM 841 O O . GLY A 1 112 ? 8.431 -10.293 1.455 1.00 56.34 112 GLY A O 1
ATOM 842 N N . ASP A 1 113 ? 7.482 -9.043 3.057 1.00 62.62 113 ASP A N 1
ATOM 843 C CA . ASP A 1 113 ? 7.393 -7.624 2.709 1.00 62.62 113 ASP A CA 1
ATOM 844 C C . ASP A 1 113 ? 7.377 -7.232 1.197 1.00 62.62 113 ASP A C 1
ATOM 846 O O . ASP A 1 113 ? 6.653 -6.318 0.852 1.00 62.62 113 ASP A O 1
ATOM 850 N N . VAL A 1 114 ? 8.029 -7.925 0.251 1.00 65.31 114 VAL A N 1
ATOM 851 C CA . VAL A 1 114 ? 7.721 -7.878 -1.199 1.00 65.31 114 VAL A CA 1
ATOM 852 C C . VAL A 1 114 ? 7.636 -9.304 -1.740 1.00 65.31 114 VAL A C 1
ATOM 854 O O . VAL A 1 114 ? 8.581 -10.085 -1.648 1.00 65.31 114 VAL A O 1
ATOM 857 N N . ILE A 1 115 ? 6.502 -9.630 -2.354 1.00 68.88 115 ILE A N 1
ATOM 858 C CA . ILE A 1 115 ? 6.268 -10.883 -3.067 1.00 68.88 115 ILE A CA 1
ATOM 859 C C . ILE A 1 115 ? 6.749 -10.642 -4.503 1.00 68.88 115 ILE A C 1
ATOM 861 O O . ILE A 1 115 ? 5.988 -10.211 -5.368 1.00 68.88 115 ILE A O 1
ATOM 865 N N . GLY A 1 116 ? 8.054 -10.804 -4.722 1.00 58.00 116 GLY A N 1
ATOM 866 C CA . GLY A 1 116 ? 8.666 -10.622 -6.037 1.00 58.00 116 GLY A CA 1
ATOM 867 C C . GLY A 1 116 ? 8.152 -11.652 -7.045 1.00 58.00 116 GLY A C 1
ATOM 868 O O . GLY A 1 116 ? 8.006 -12.830 -6.718 1.00 58.00 116 GLY A O 1
ATOM 869 N N . VAL A 1 117 ? 7.892 -11.205 -8.273 1.00 55.44 117 VAL A N 1
ATOM 870 C CA . VAL A 1 117 ? 7.932 -12.081 -9.451 1.00 55.44 117 VAL A CA 1
ATOM 871 C C . VAL A 1 117 ? 9.415 -12.243 -9.789 1.00 55.44 117 VAL A C 1
ATOM 873 O O . VAL A 1 117 ? 10.136 -11.249 -9.726 1.00 55.44 117 VAL A O 1
ATOM 876 N N . ALA A 1 118 ? 9.871 -13.475 -10.041 1.00 46.78 118 ALA A N 1
ATOM 877 C CA . ALA A 1 118 ? 11.267 -13.769 -10.368 1.00 46.78 118 ALA A CA 1
ATOM 878 C C . ALA A 1 118 ? 11.776 -12.770 -11.417 1.00 46.78 118 ALA A C 1
ATOM 880 O O . ALA A 1 118 ? 11.120 -12.573 -12.440 1.00 46.78 118 ALA A O 1
ATOM 881 N N . GLU A 1 119 ? 12.884 -12.094 -11.114 1.00 51.28 119 GLU A N 1
ATOM 882 C CA . GLU A 1 119 ? 13.575 -11.287 -12.112 1.00 51.28 119 GLU A CA 1
ATOM 883 C C . GLU A 1 119 ? 14.082 -12.278 -13.162 1.00 51.28 119 GLU A C 1
ATOM 885 O O . GLU A 1 119 ? 14.796 -13.215 -12.810 1.00 51.28 119 GLU A O 1
ATOM 890 N N . ASP A 1 120 ? 13.625 -12.139 -14.408 1.00 52.09 120 ASP A N 1
ATOM 891 C CA . ASP A 1 120 ? 14.251 -12.840 -15.526 1.00 52.09 120 ASP A CA 1
ATOM 892 C C . ASP A 1 120 ? 15.686 -12.298 -15.580 1.00 52.09 120 ASP A C 1
ATOM 894 O O . ASP A 1 120 ? 15.882 -11.086 -15.723 1.00 52.09 120 ASP A O 1
ATOM 898 N N . GLU A 1 121 ? 16.673 -13.158 -15.319 1.00 53.16 121 GLU A N 1
ATOM 899 C CA . GLU A 1 121 ? 18.090 -12.850 -15.508 1.00 53.16 121 GLU A CA 1
ATOM 900 C C . GLU A 1 121 ? 18.303 -12.626 -17.010 1.00 53.16 121 GLU A C 1
ATOM 902 O O . GLU A 1 121 ? 18.657 -13.539 -17.753 1.00 53.16 121 GLU A O 1
ATOM 907 N N . GLU A 1 122 ? 18.047 -11.408 -17.486 1.00 54.31 122 GLU A N 1
ATOM 908 C CA . GLU A 1 122 ? 18.602 -10.949 -18.754 1.00 54.31 122 GLU A CA 1
ATOM 909 C C . GLU A 1 122 ? 20.108 -10.724 -18.539 1.00 54.31 122 GLU A C 1
ATOM 911 O O . GLU A 1 122 ? 20.566 -9.602 -18.314 1.00 54.31 122 GLU A O 1
ATOM 916 N N . ASP A 1 123 ? 20.875 -11.819 -18.570 1.00 50.38 123 ASP A N 1
ATOM 917 C CA . ASP A 1 123 ? 22.310 -11.794 -18.862 1.00 50.38 123 ASP A CA 1
ATOM 918 C C . ASP A 1 123 ? 22.468 -11.254 -20.293 1.00 50.38 123 ASP A C 1
ATOM 920 O O . ASP A 1 123 ? 22.436 -11.988 -21.283 1.00 50.38 123 ASP A O 1
ATOM 924 N N . SER A 1 124 ? 22.585 -9.933 -20.426 1.00 52.56 124 SER A N 1
ATOM 925 C CA . SER A 1 124 ? 23.197 -9.333 -21.610 1.00 52.56 124 SER A CA 1
ATOM 926 C C . SER A 1 124 ? 24.712 -9.431 -21.459 1.00 52.56 124 SER A C 1
ATOM 928 O O . SER A 1 124 ? 25.371 -8.461 -21.085 1.00 52.56 124 SER A O 1
ATOM 930 N N . ASP A 1 125 ? 25.253 -10.611 -21.757 1.00 53.44 125 ASP A N 1
ATOM 931 C CA . ASP A 1 125 ? 26.649 -10.746 -22.169 1.00 53.44 125 ASP A CA 1
ATOM 932 C C . ASP A 1 125 ? 26.79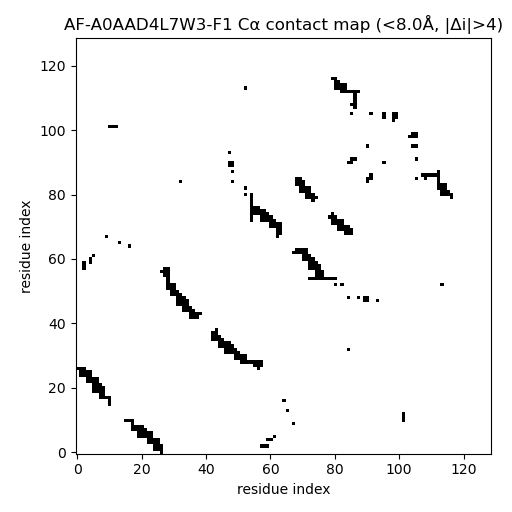0 -10.089 -23.554 1.00 53.44 125 ASP A C 1
ATOM 934 O O . ASP A 1 125 ? 26.538 -10.707 -24.589 1.00 53.44 125 ASP A O 1
ATOM 938 N N . ASP A 1 126 ? 27.135 -8.800 -23.567 1.00 56.16 126 ASP A N 1
ATOM 939 C CA . ASP A 1 126 ? 27.660 -8.113 -24.751 1.00 56.16 126 ASP A CA 1
ATOM 940 C C . ASP A 1 126 ? 29.176 -8.340 -24.783 1.00 56.16 126 ASP A C 1
ATOM 942 O O . ASP A 1 126 ? 29.965 -7.535 -24.287 1.00 56.16 126 ASP A O 1
ATOM 946 N N . ASP A 1 127 ? 29.556 -9.513 -25.286 1.00 59.16 127 ASP A N 1
ATOM 947 C CA . ASP A 1 127 ? 30.934 -9.891 -25.591 1.00 59.16 127 ASP A CA 1
ATOM 948 C C . ASP A 1 127 ? 31.091 -9.809 -27.122 1.00 59.16 127 ASP A C 1
ATOM 950 O O . ASP A 1 127 ? 30.885 -10.788 -27.843 1.00 59.16 127 ASP A O 1
ATOM 954 N N . GLU A 1 128 ? 31.398 -8.617 -27.644 1.00 55.25 128 GLU A N 1
ATOM 955 C CA . GLU A 1 128 ? 31.878 -8.433 -29.020 1.00 55.25 128 GLU A CA 1
ATOM 956 C C . GLU A 1 128 ? 33.161 -7.570 -29.029 1.00 55.25 128 GLU A C 1
ATOM 958 O O . GLU A 1 128 ? 33.238 -6.536 -28.366 1.00 55.25 128 GLU A O 1
ATOM 963 N N . GLU A 1 129 ? 34.173 -8.073 -29.755 1.00 42.34 129 GLU A N 1
ATOM 964 C CA . GLU A 1 129 ? 35.615 -7.728 -29.748 1.00 42.34 129 GLU A CA 1
ATOM 965 C C . GLU A 1 129 ? 36.045 -6.251 -29.868 1.00 42.34 129 GLU A C 1
ATOM 967 O O . GLU A 1 129 ? 35.465 -5.486 -30.676 1.00 42.34 129 GLU A O 1
#

Nearest PDB structures (foldseek):
  4xyi-assembly1_A  TM=5.858E-01  e=7.003E-02  Schizosaccharomyces japonicus yFS275
  8i03-assembly1_K  TM=8.514E-01  e=3.826E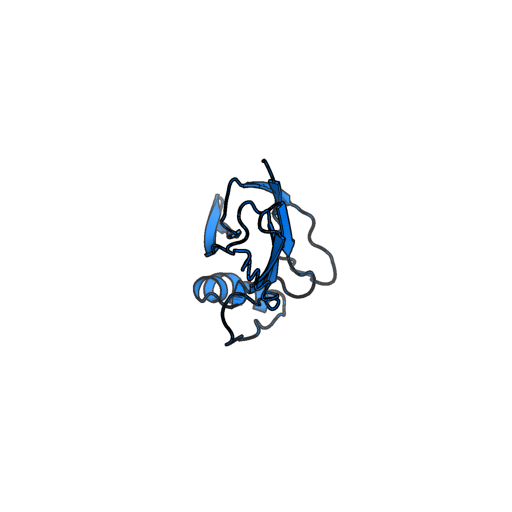-01  Schizosaccharomyces pombe
  4xyh-assembly1_A  TM=5.946E-01  e=1.414E-01  Schizosaccharomyces japonicus yFS275
  6g16-assembly4_G  TM=6.807E-01  e=2.692E-01  Homo sapiens
  4g56-assembly1_D-2  TM=5.833E-01  e=2.216E+00  Xenopus laevis